Protein AF-A0A1G2T1M1-F1 (afdb_monomer)

Structure (mmCIF, N/CA/C/O backbone):
data_AF-A0A1G2T1M1-F1
#
_entry.id   AF-A0A1G2T1M1-F1
#
loop_
_atom_site.group_PDB
_atom_site.id
_atom_site.type_symbol
_atom_site.label_atom_id
_atom_site.label_alt_id
_atom_site.label_comp_id
_atom_site.label_asym_id
_atom_site.label_entity_id
_atom_site.label_seq_id
_atom_site.pdbx_PDB_ins_code
_atom_site.Cartn_x
_atom_site.Cartn_y
_atom_site.Cartn_z
_atom_site.occupancy
_atom_site.B_iso_or_equiv
_atom_site.auth_seq_id
_atom_site.auth_comp_id
_atom_site.auth_asym_id
_atom_site.auth_atom_id
_atom_site.pdbx_PDB_model_num
ATOM 1 N N . MET A 1 1 ? -45.601 -21.287 35.099 1.00 39.69 1 MET A N 1
ATOM 2 C CA . MET A 1 1 ? -45.020 -21.738 33.816 1.00 39.69 1 MET A CA 1
ATOM 3 C C . MET A 1 1 ? -44.845 -20.478 32.980 1.00 39.69 1 MET A C 1
ATOM 5 O O . MET A 1 1 ? 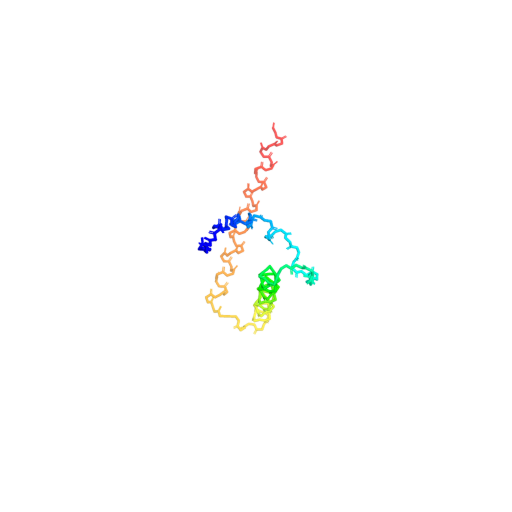-45.852 -19.902 32.617 1.00 39.69 1 MET A O 1
ATOM 9 N N . GLY A 1 2 ? -43.684 -19.852 32.818 1.00 39.94 2 GLY A N 1
ATOM 10 C CA . GLY A 1 2 ? -42.320 -20.365 32.754 1.00 39.94 2 GLY A CA 1
ATOM 11 C C . GLY A 1 2 ? -41.827 -20.149 31.324 1.00 39.94 2 GLY A C 1
ATOM 12 O O . GLY A 1 2 ? -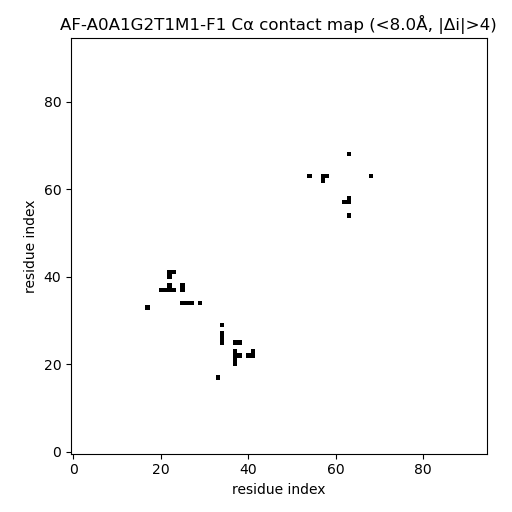42.177 -20.969 30.493 1.00 39.94 2 GLY A O 1
ATOM 13 N N . GLU A 1 3 ? -41.067 -19.060 31.109 1.00 39.56 3 GLU A N 1
ATOM 14 C CA . GLU A 1 3 ? -40.040 -18.884 30.055 1.00 39.56 3 GLU A CA 1
ATOM 15 C C . GLU A 1 3 ? -40.496 -18.983 28.571 1.00 39.56 3 GLU A C 1
ATOM 17 O O . GLU A 1 3 ? -41.446 -19.655 28.221 1.00 39.56 3 GLU A O 1
ATOM 22 N N . MET A 1 4 ? -39.913 -18.322 27.571 1.00 43.25 4 MET A N 1
ATOM 23 C CA . MET A 1 4 ? -38.674 -17.565 27.470 1.00 43.25 4 MET A CA 1
ATOM 24 C C . MET A 1 4 ? -38.668 -16.794 26.142 1.00 43.25 4 MET A C 1
ATOM 26 O O . MET A 1 4 ? -39.163 -17.276 25.126 1.00 43.25 4 MET A O 1
ATOM 30 N N . GLY A 1 5 ? -37.949 -15.672 26.136 1.00 38.28 5 GLY A N 1
ATOM 31 C CA . GLY A 1 5 ? -37.000 -15.408 25.057 1.00 38.28 5 GLY A CA 1
ATOM 32 C C . GLY A 1 5 ? -37.529 -14.616 23.870 1.00 38.28 5 GLY A C 1
ATOM 33 O O . GLY A 1 5 ? -37.676 -15.145 22.769 1.00 38.28 5 GLY A O 1
ATOM 34 N N . GLY A 1 6 ? -37.679 -13.303 24.070 1.00 38.22 6 GLY A N 1
ATOM 35 C CA . GLY A 1 6 ? -37.595 -12.339 22.980 1.00 38.22 6 GLY A CA 1
ATOM 36 C C . GLY A 1 6 ? -36.351 -12.621 22.138 1.00 38.22 6 GLY A C 1
ATOM 37 O O . GLY A 1 6 ? -35.221 -12.497 22.609 1.00 38.22 6 GLY A O 1
ATOM 38 N N . ARG A 1 7 ? -36.566 -13.032 20.885 1.00 41.09 7 ARG A N 1
ATOM 39 C CA . ARG A 1 7 ? -35.513 -13.105 19.874 1.00 41.09 7 ARG A CA 1
ATOM 40 C C . ARG A 1 7 ? -34.972 -11.696 19.684 1.00 41.09 7 ARG A C 1
ATOM 42 O O . ARG A 1 7 ? -35.599 -10.867 19.030 1.00 41.09 7 ARG A O 1
ATOM 49 N N . GLY A 1 8 ? -33.819 -11.444 20.297 1.00 37.28 8 GLY A N 1
ATOM 50 C CA . GLY A 1 8 ? -33.023 -10.249 20.089 1.00 37.28 8 GLY A CA 1
ATOM 51 C C . GLY A 1 8 ? -32.737 -10.095 18.603 1.00 37.28 8 GLY A C 1
ATOM 52 O O . GLY A 1 8 ? -31.871 -10.769 18.049 1.00 37.28 8 GLY A O 1
ATOM 53 N N . GLY A 1 9 ? -33.488 -9.201 17.963 1.00 36.31 9 GLY A N 1
ATOM 54 C CA . GLY A 1 9 ? -33.163 -8.637 16.666 1.00 36.31 9 GLY A CA 1
ATOM 55 C C . GLY A 1 9 ? -31.928 -7.764 16.823 1.00 36.31 9 GLY A C 1
ATOM 56 O O . GLY A 1 9 ? -32.024 -6.541 16.880 1.00 36.31 9 GLY A O 1
ATOM 57 N N . GLY A 1 10 ? -30.764 -8.401 16.945 1.00 39.19 10 GLY A N 1
ATOM 58 C CA . GLY A 1 10 ? -29.487 -7.730 16.809 1.00 39.19 10 GLY A CA 1
ATOM 59 C C . GLY A 1 10 ? -29.409 -7.192 15.390 1.00 39.19 10 GLY A C 1
ATOM 60 O O . GLY A 1 10 ? -29.105 -7.936 14.458 1.00 39.19 10 GLY A O 1
ATOM 61 N N . LYS A 1 11 ? -29.735 -5.906 15.219 1.00 47.41 11 LYS A N 1
ATOM 62 C CA . LYS A 1 11 ? -29.397 -5.153 14.014 1.00 47.41 11 LYS A CA 1
ATOM 63 C C . LYS A 1 11 ? -27.918 -5.423 13.748 1.00 47.41 11 LYS A C 1
ATOM 65 O O . LYS A 1 11 ? -27.079 -5.060 14.570 1.00 47.41 11 LYS A O 1
ATOM 70 N N . ARG A 1 12 ? -27.603 -6.102 12.638 1.00 49.06 12 ARG A N 1
ATOM 71 C CA . ARG A 1 12 ? -26.247 -6.134 12.084 1.00 49.06 12 ARG A CA 1
ATOM 72 C C . ARG A 1 12 ? -25.863 -4.672 11.891 1.00 49.06 12 ARG A C 1
ATOM 74 O O . ARG A 1 12 ? -26.360 -4.045 10.962 1.00 49.06 12 ARG A O 1
ATOM 81 N N . GLY A 1 13 ? -25.095 -4.126 12.834 1.00 48.34 13 GLY A N 1
ATOM 82 C CA . GLY A 1 13 ? -24.585 -2.767 12.748 1.00 48.34 13 GLY A CA 1
ATOM 83 C C . GLY A 1 13 ? -23.925 -2.612 11.390 1.00 48.34 13 GLY A C 1
ATOM 84 O O . GLY A 1 13 ? -23.161 -3.486 10.976 1.00 48.34 13 GLY A O 1
ATOM 85 N N . GLU A 1 14 ? -24.316 -1.572 10.667 1.00 53.41 14 GLU A N 1
ATOM 86 C CA . GLU A 1 14 ? -23.797 -1.257 9.347 1.00 53.41 14 GLU A CA 1
ATOM 87 C C . GLU A 1 14 ? -22.265 -1.320 9.380 1.00 53.41 14 GLU A C 1
ATOM 89 O O . GLU A 1 14 ? -21.595 -0.526 10.034 1.00 53.41 14 GLU A O 1
ATOM 94 N N . ILE A 1 15 ? -21.695 -2.291 8.664 1.00 55.75 15 ILE A N 1
ATOM 95 C CA . ILE A 1 15 ? -20.242 -2.518 8.539 1.00 55.75 15 ILE A CA 1
ATOM 96 C C . ILE A 1 15 ? -19.574 -1.373 7.733 1.00 55.75 15 ILE A C 1
ATOM 98 O O . ILE A 1 15 ? -18.368 -1.371 7.500 1.00 55.75 15 ILE A O 1
ATOM 102 N N . GLY A 1 16 ? -20.347 -0.364 7.320 1.00 56.81 16 GLY A N 1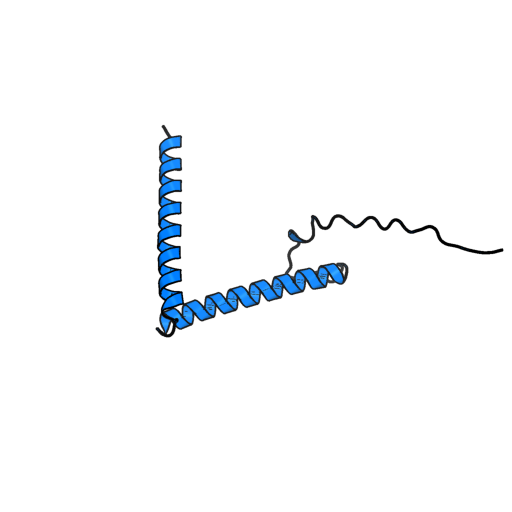
ATOM 103 C CA . GLY A 1 16 ? -19.968 0.660 6.350 1.00 56.81 16 GLY A CA 1
ATOM 104 C C . GLY A 1 16 ? -18.942 1.693 6.818 1.00 56.81 16 GLY A C 1
ATOM 105 O O . GLY A 1 16 ? -18.398 2.392 5.966 1.00 56.81 16 GLY A O 1
ATOM 106 N N .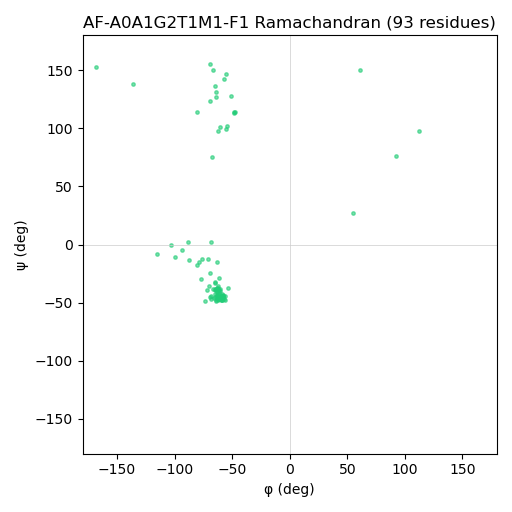 ASP A 1 17 ? -18.634 1.788 8.116 1.00 69.19 17 ASP A N 1
ATOM 107 C CA . ASP A 1 17 ? -17.742 2.849 8.621 1.00 69.19 17 ASP A CA 1
ATOM 108 C C . ASP A 1 17 ? -16.411 2.357 9.206 1.00 69.19 17 ASP A C 1
ATOM 110 O O . ASP A 1 17 ? -15.494 3.146 9.419 1.00 69.19 17 ASP A O 1
ATOM 114 N N . ILE A 1 18 ? -16.238 1.040 9.372 1.00 75.94 18 ILE A N 1
ATOM 115 C CA . ILE A 1 18 ? -14.984 0.458 9.887 1.00 75.94 18 ILE A CA 1
ATOM 116 C C . ILE A 1 18 ? -13.825 0.708 8.916 1.00 75.94 18 ILE A C 1
ATOM 118 O O . ILE A 1 18 ? -12.674 0.870 9.324 1.00 75.94 18 ILE A O 1
ATOM 122 N N . GLU A 1 19 ? -14.111 0.757 7.613 1.00 78.50 19 GLU A N 1
ATOM 123 C CA . GLU A 1 19 ? -13.068 0.924 6.609 1.00 78.50 19 GLU A CA 1
ATOM 124 C C . GLU A 1 19 ? -12.427 2.323 6.626 1.00 78.50 19 GLU A C 1
ATOM 126 O O . GLU A 1 19 ? -11.256 2.448 6.268 1.00 78.50 19 GLU A O 1
ATOM 131 N N . LYS A 1 20 ? -13.142 3.340 7.123 1.00 84.44 20 LYS A N 1
ATOM 132 C CA . LYS A 1 20 ? -12.650 4.723 7.240 1.00 84.44 20 LYS A CA 1
ATOM 133 C C . LYS A 1 20 ? -11.911 4.999 8.549 1.00 84.44 20 LYS A C 1
ATOM 135 O O . LYS A 1 20 ? -11.260 6.036 8.674 1.00 84.44 20 LYS A O 1
ATOM 140 N N . LEU A 1 21 ? -12.014 4.097 9.526 1.00 84.62 21 LEU A N 1
ATOM 141 C CA . LEU A 1 21 ? -11.313 4.242 10.794 1.00 84.62 21 LEU A CA 1
ATOM 142 C C . LEU A 1 21 ? -9.801 4.169 10.574 1.00 84.62 21 LEU A C 1
ATOM 144 O O . LEU A 1 21 ? -9.289 3.304 9.855 1.00 84.62 21 LEU A O 1
ATOM 148 N N . LYS A 1 22 ? -9.080 5.070 11.244 1.00 84.56 22 LYS A N 1
ATOM 149 C CA . LYS A 1 22 ? -7.622 5.004 11.324 1.00 84.56 22 LYS A CA 1
ATOM 150 C C . LYS A 1 22 ? -7.249 3.730 12.075 1.00 84.56 22 LYS A C 1
ATOM 152 O O . LYS A 1 22 ? -7.734 3.498 13.177 1.00 84.56 22 LYS A O 1
ATOM 157 N N . PHE A 1 23 ? -6.394 2.907 11.477 1.00 87.38 23 PHE A N 1
ATOM 158 C CA . PHE A 1 23 ? -5.910 1.690 12.131 1.00 87.38 23 PHE A CA 1
ATOM 159 C C . PHE A 1 23 ? -4.767 1.965 13.120 1.00 87.38 23 PHE A C 1
ATOM 161 O O . PHE A 1 23 ? -4.512 1.126 13.976 1.00 87.38 23 PHE A O 1
ATOM 168 N N . TYR A 1 24 ? -4.107 3.129 13.024 1.00 84.94 24 TYR A N 1
ATOM 169 C CA . TYR A 1 24 ? -3.035 3.539 13.930 1.00 84.94 24 TYR A CA 1
ATOM 170 C C . TYR A 1 24 ? -3.177 5.010 14.375 1.00 84.94 24 TYR A C 1
ATOM 172 O O . TYR A 1 24 ? -3.449 5.872 13.528 1.00 84.94 24 TYR A O 1
ATOM 180 N N . PRO A 1 25 ? -2.942 5.324 15.666 1.00 88.00 25 PRO A N 1
ATOM 181 C CA . PRO A 1 25 ? -2.775 4.380 16.779 1.00 88.00 25 PRO A CA 1
ATOM 182 C C . PRO A 1 25 ? -4.079 3.618 17.075 1.00 88.00 25 PRO A C 1
ATOM 184 O O . PRO A 1 25 ? -5.168 4.134 16.834 1.00 88.00 25 PRO A O 1
ATOM 187 N N . LEU A 1 26 ? -3.969 2.381 17.572 1.00 88.44 26 LEU A N 1
ATOM 188 C CA . LEU A 1 26 ? -5.134 1.540 17.856 1.00 88.44 26 LEU A CA 1
ATOM 189 C C . LEU A 1 26 ? -5.937 2.090 19.042 1.00 88.44 26 LEU A C 1
ATOM 191 O O . LEU A 1 26 ? -5.417 2.203 20.151 1.00 88.44 26 LEU A O 1
ATOM 195 N N . ASP A 1 27 ? -7.222 2.350 18.820 1.00 89.38 27 ASP A N 1
ATOM 196 C CA . ASP A 1 27 ? -8.155 2.738 19.876 1.00 89.38 27 ASP A CA 1
ATOM 197 C C . ASP A 1 27 ? -8.643 1.502 20.656 1.00 89.38 27 ASP A C 1
ATOM 199 O O . ASP A 1 27 ? -9.327 0.622 20.122 1.00 89.38 27 ASP A O 1
ATOM 203 N N . THR A 1 28 ? -8.273 1.432 21.937 1.00 90.25 28 THR A N 1
ATOM 204 C CA . THR A 1 28 ? -8.604 0.322 22.845 1.00 90.25 28 THR A CA 1
ATOM 205 C C . THR A 1 28 ? -10.046 0.353 23.344 1.00 90.25 28 THR A C 1
ATOM 207 O O . THR A 1 28 ? -10.511 -0.649 23.888 1.00 90.25 28 THR A O 1
ATOM 210 N N . SER A 1 29 ? -10.765 1.462 23.143 1.00 92.62 29 SER A N 1
ATOM 211 C CA . SER A 1 29 ? -12.181 1.591 23.499 1.00 92.62 29 SER A CA 1
ATOM 212 C C . SER A 1 29 ? -13.118 0.930 22.480 1.00 92.62 29 SER A C 1
ATOM 214 O O . SER A 1 29 ? -14.283 0.667 22.783 1.00 92.62 29 SER A O 1
ATOM 216 N N . LEU A 1 30 ? -12.614 0.613 21.280 1.00 88.94 30 LEU A N 1
ATOM 217 C CA . LEU A 1 30 ? -13.390 -0.027 20.220 1.00 88.94 30 LEU A CA 1
ATOM 218 C C . LEU A 1 30 ? -13.754 -1.483 20.564 1.00 88.94 30 LEU A C 1
ATOM 220 O O . LEU A 1 30 ? -13.022 -2.154 21.291 1.00 88.94 30 LEU A O 1
ATOM 224 N N . PRO A 1 31 ? -14.829 -2.047 19.987 1.00 92.88 31 PRO A N 1
ATOM 225 C CA . PRO A 1 31 ? -15.130 -3.470 20.126 1.00 92.88 31 PRO A CA 1
ATOM 226 C C . PRO A 1 31 ? -13.972 -4.361 19.649 1.00 92.88 31 PRO A C 1
ATOM 228 O O . PRO A 1 31 ? -13.358 -4.084 18.618 1.00 92.88 31 PRO A O 1
ATOM 231 N N . GLN A 1 32 ? -13.717 -5.482 20.333 1.00 92.00 32 GLN A N 1
ATOM 232 C CA . GLN A 1 32 ? -12.586 -6.382 20.030 1.00 92.00 32 GLN A CA 1
ATOM 233 C C . GLN A 1 32 ? -12.535 -6.840 18.561 1.00 92.00 32 GLN A C 1
ATOM 235 O O . GLN A 1 32 ? -11.460 -6.925 17.973 1.00 92.00 32 GLN A O 1
ATOM 240 N N . VAL A 1 33 ? -13.693 -7.085 17.939 1.00 91.38 33 VAL A N 1
ATOM 241 C CA . VAL A 1 33 ? -13.784 -7.470 16.518 1.00 91.38 33 VAL A CA 1
ATOM 242 C C . VAL A 1 33 ? -13.294 -6.346 15.596 1.00 91.38 33 VAL A C 1
ATOM 244 O O . VAL A 1 33 ? -12.594 -6.604 14.618 1.00 91.38 33 VAL A O 1
ATOM 247 N N . VAL A 1 34 ? -13.615 -5.092 15.924 1.00 90.19 34 VAL A N 1
ATOM 248 C CA . VAL A 1 34 ? -13.142 -3.913 15.182 1.00 90.19 34 VAL A CA 1
ATOM 249 C C . VAL A 1 34 ? -11.640 -3.743 15.387 1.00 90.19 34 VAL A C 1
ATOM 251 O O . VAL A 1 34 ? -10.911 -3.562 14.414 1.00 90.19 34 VAL A O 1
ATOM 254 N N . GLN A 1 35 ? -11.154 -3.894 16.623 1.00 91.31 35 GLN A N 1
ATOM 255 C CA . GLN A 1 35 ? -9.720 -3.839 16.915 1.00 91.31 35 GLN A CA 1
ATOM 256 C C . GLN A 1 35 ? -8.931 -4.886 16.117 1.00 91.31 35 GLN A C 1
ATOM 258 O O . GLN A 1 35 ? -7.890 -4.565 15.549 1.00 91.31 35 GLN A O 1
ATOM 263 N N . LEU A 1 36 ? -9.437 -6.121 16.019 1.00 92.62 36 LEU A N 1
ATOM 264 C CA . LEU A 1 36 ? -8.810 -7.184 15.230 1.00 92.62 36 LEU A CA 1
ATOM 265 C C . LEU A 1 36 ? -8.700 -6.799 13.750 1.00 92.62 36 LEU A C 1
ATOM 267 O O . LEU A 1 36 ? -7.642 -6.965 13.144 1.00 92.62 36 LEU A O 1
ATOM 271 N N . LYS A 1 37 ? -9.772 -6.245 13.172 1.00 92.75 37 LYS A N 1
ATOM 272 C CA . LYS A 1 37 ? -9.780 -5.780 11.780 1.00 92.75 37 LYS A CA 1
ATOM 273 C C . LYS A 1 37 ? -8.779 -4.644 11.555 1.00 92.75 37 LYS A C 1
ATOM 275 O O . LYS A 1 37 ? -8.064 -4.671 10.555 1.00 92.75 37 LYS A O 1
ATOM 280 N N . LEU A 1 38 ? -8.700 -3.673 12.466 1.00 92.94 38 LEU A N 1
ATOM 281 C CA . LEU A 1 38 ? -7.733 -2.573 12.377 1.00 92.94 38 LEU A CA 1
ATOM 282 C C . LEU A 1 38 ? -6.288 -3.075 12.504 1.00 92.94 38 LEU A C 1
ATOM 284 O O . LEU A 1 38 ? -5.450 -2.707 11.686 1.00 92.94 38 LEU A O 1
ATOM 288 N N . ARG A 1 39 ? -6.007 -4.003 13.425 1.00 92.50 39 ARG A N 1
ATOM 289 C CA . ARG A 1 39 ? -4.687 -4.652 13.518 1.00 92.50 39 ARG A CA 1
ATOM 290 C C . ARG A 1 39 ? -4.318 -5.413 12.247 1.00 92.50 39 ARG A C 1
ATOM 292 O O . ARG A 1 39 ? -3.183 -5.340 11.796 1.00 92.50 39 ARG A O 1
ATOM 299 N N . ALA A 1 40 ? -5.269 -6.114 11.630 1.00 93.94 40 ALA A N 1
ATOM 300 C CA . ALA A 1 40 ? -5.021 -6.787 10.357 1.00 93.94 40 ALA A CA 1
ATOM 301 C C . ALA A 1 40 ? -4.667 -5.790 9.237 1.00 93.94 40 ALA A C 1
ATOM 303 O O . ALA A 1 40 ? -3.784 -6.068 8.429 1.00 93.94 40 ALA A O 1
ATOM 304 N N . LYS A 1 41 ? -5.302 -4.608 9.207 1.00 93.69 41 LYS A N 1
ATOM 305 C CA . LYS A 1 41 ? -4.931 -3.533 8.269 1.00 93.69 41 LYS A CA 1
ATOM 306 C C . LYS A 1 41 ? -3.514 -3.022 8.501 1.00 93.69 41 LYS A C 1
ATOM 308 O O . LYS A 1 41 ? -2.780 -2.837 7.537 1.00 93.69 41 LYS A O 1
ATOM 313 N N . GLU A 1 42 ? -3.140 -2.811 9.759 1.00 93.12 42 GLU A N 1
ATOM 314 C CA . GLU A 1 42 ? -1.783 -2.402 10.125 1.00 93.12 42 GLU A CA 1
ATOM 315 C C . GLU A 1 42 ? -0.750 -3.426 9.641 1.00 93.12 42 GLU A C 1
ATOM 317 O O . GLU A 1 42 ? 0.217 -3.065 8.973 1.00 93.12 42 GLU A O 1
ATOM 322 N N . ILE A 1 43 ? -0.994 -4.714 9.897 1.00 94.94 43 ILE A N 1
ATOM 323 C CA . ILE A 1 43 ? -0.129 -5.808 9.439 1.00 94.94 43 ILE A CA 1
ATOM 324 C C . ILE A 1 43 ? -0.002 -5.806 7.913 1.00 94.94 43 ILE A C 1
ATOM 326 O O . ILE A 1 43 ? 1.111 -5.906 7.400 1.00 94.94 43 ILE A O 1
ATOM 330 N N . ASN A 1 44 ? -1.109 -5.654 7.182 1.00 94.69 44 ASN A N 1
ATOM 331 C CA . ASN A 1 44 ? -1.073 -5.597 5.720 1.00 94.69 44 ASN A CA 1
ATOM 332 C C . ASN A 1 44 ? -0.221 -4.427 5.218 1.00 94.69 44 ASN A C 1
ATOM 334 O O . ASN A 1 44 ? 0.632 -4.634 4.360 1.00 94.69 44 ASN A O 1
ATOM 338 N N . LEU A 1 45 ? -0.373 -3.232 5.800 1.00 94.12 45 LEU A N 1
ATOM 339 C CA . LEU A 1 45 ? 0.466 -2.085 5.449 1.00 94.12 45 LEU A CA 1
ATOM 340 C C . LEU A 1 45 ? 1.956 -2.375 5.694 1.00 94.12 45 LEU A C 1
ATOM 342 O O . LEU A 1 45 ? 2.803 -2.040 4.866 1.00 94.12 45 LEU A O 1
ATOM 346 N N . LEU A 1 46 ? 2.292 -2.987 6.832 1.00 95.44 46 LEU A N 1
ATOM 347 C CA . LEU A 1 46 ? 3.677 -3.335 7.155 1.00 95.44 46 LEU A CA 1
ATOM 348 C C . LEU A 1 46 ? 4.252 -4.351 6.161 1.00 95.44 46 LEU A C 1
ATOM 350 O O . LEU A 1 46 ? 5.389 -4.188 5.716 1.00 95.44 46 LEU A O 1
ATOM 354 N N . ILE A 1 47 ? 3.468 -5.360 5.774 1.00 97.25 47 ILE A N 1
ATOM 355 C CA . ILE A 1 47 ? 3.861 -6.349 4.764 1.00 97.25 47 ILE A CA 1
ATOM 356 C C . ILE A 1 47 ? 4.069 -5.676 3.405 1.00 97.25 47 ILE A C 1
ATOM 358 O O . ILE A 1 47 ? 5.093 -5.913 2.769 1.00 97.25 47 ILE A O 1
ATOM 362 N N . GLU A 1 48 ? 3.158 -4.802 2.977 1.00 96.31 48 GLU A N 1
ATOM 363 C CA . GLU A 1 48 ? 3.289 -4.058 1.718 1.00 96.31 48 GLU A CA 1
ATOM 364 C C . GLU A 1 48 ? 4.557 -3.196 1.697 1.00 96.31 48 GLU A C 1
ATOM 366 O O . GLU A 1 48 ? 5.302 -3.186 0.715 1.00 96.31 48 GLU A O 1
ATOM 371 N N . ASN A 1 49 ? 4.841 -2.490 2.793 1.00 96.31 49 ASN A N 1
ATOM 372 C CA . ASN A 1 49 ? 6.052 -1.682 2.921 1.00 96.31 49 ASN A CA 1
ATOM 373 C C . ASN A 1 49 ? 7.317 -2.547 2.891 1.00 96.31 49 ASN A C 1
ATOM 375 O O . ASN A 1 49 ? 8.313 -2.167 2.266 1.00 96.31 49 ASN A O 1
ATOM 379 N N . LEU A 1 50 ? 7.281 -3.720 3.526 1.00 97.56 50 LEU A N 1
ATOM 380 C CA . LEU A 1 50 ? 8.385 -4.673 3.506 1.00 97.56 50 LEU A CA 1
ATOM 381 C C . LEU A 1 50 ? 8.622 -5.219 2.094 1.00 97.56 50 LEU A C 1
ATOM 383 O O . LEU A 1 50 ? 9.763 -5.250 1.640 1.00 97.56 50 LEU A O 1
ATOM 387 N N . GLN A 1 51 ? 7.558 -5.595 1.384 1.00 95.25 51 GLN A N 1
ATOM 388 C CA . GLN A 1 51 ? 7.631 -6.065 0.001 1.00 95.25 51 GLN A CA 1
ATOM 389 C C . GLN A 1 51 ? 8.222 -4.992 -0.918 1.00 95.25 51 GLN A C 1
ATOM 391 O O . GLN A 1 51 ? 9.172 -5.273 -1.647 1.00 95.25 51 GLN A O 1
ATOM 396 N N . LYS A 1 52 ? 7.742 -3.745 -0.830 1.00 94.38 52 LYS A N 1
ATOM 397 C CA . LYS A 1 52 ? 8.307 -2.606 -1.578 1.00 94.38 52 LYS A CA 1
ATOM 398 C C . LYS A 1 52 ? 9.792 -2.412 -1.279 1.00 94.38 52 LYS A C 1
ATOM 400 O O . LYS A 1 52 ? 10.600 -2.289 -2.197 1.00 94.38 52 LYS A O 1
ATOM 405 N N . SER A 1 53 ? 10.164 -2.436 -0.001 1.00 96.00 53 SER A N 1
ATOM 406 C CA . SER A 1 53 ? 11.559 -2.282 0.427 1.00 96.00 53 SER A CA 1
ATOM 407 C C . SER A 1 53 ? 12.448 -3.410 -0.100 1.00 96.00 53 SER A C 1
ATOM 409 O O . SER A 1 53 ? 13.576 -3.167 -0.533 1.00 96.00 53 SER A O 1
ATOM 411 N N . LEU A 1 54 ? 11.933 -4.642 -0.107 1.00 95.50 54 LEU A N 1
ATOM 412 C CA . LEU A 1 54 ? 12.624 -5.801 -0.658 1.00 95.50 54 LEU A CA 1
ATOM 413 C C . LEU A 1 54 ? 12.849 -5.647 -2.164 1.00 95.50 54 LEU A C 1
ATOM 415 O O . LEU A 1 54 ? 13.977 -5.823 -2.615 1.00 95.50 54 LEU A O 1
ATOM 419 N N . VAL A 1 55 ? 11.819 -5.263 -2.922 1.00 93.12 55 VAL A N 1
ATOM 420 C CA . VAL A 1 55 ? 11.931 -5.029 -4.370 1.00 93.12 55 VAL A CA 1
ATOM 421 C C . VAL A 1 55 ? 12.971 -3.950 -4.665 1.00 93.12 55 VAL A C 1
ATOM 423 O O . VAL A 1 55 ? 13.867 -4.190 -5.468 1.00 93.12 55 VAL A O 1
ATOM 426 N N . ILE A 1 56 ? 12.933 -2.807 -3.971 1.00 92.44 56 ILE A N 1
ATOM 427 C CA . ILE A 1 56 ? 13.928 -1.729 -4.132 1.00 92.44 56 ILE A CA 1
ATOM 428 C C . ILE A 1 56 ? 15.345 -2.264 -3.897 1.00 92.44 56 ILE A C 1
ATOM 430 O O . ILE A 1 56 ? 16.247 -2.050 -4.713 1.00 92.44 56 ILE A O 1
ATOM 434 N N . LYS A 1 57 ? 15.543 -3.008 -2.803 1.00 96.06 57 LYS A N 1
ATOM 435 C CA . LYS A 1 57 ? 16.846 -3.585 -2.471 1.00 96.06 57 LYS A CA 1
ATOM 436 C C . LYS A 1 57 ? 17.313 -4.579 -3.535 1.00 96.06 57 LYS A C 1
ATOM 438 O O . LYS A 1 57 ? 18.456 -4.489 -3.980 1.00 96.06 57 LYS A O 1
ATOM 443 N N . MET A 1 58 ? 16.449 -5.488 -3.977 1.00 95.00 58 MET A N 1
ATOM 444 C CA . MET A 1 58 ? 16.773 -6.483 -5.004 1.00 95.00 58 MET A CA 1
ATOM 445 C C . MET A 1 58 ? 17.068 -5.847 -6.363 1.00 95.00 58 MET A C 1
ATOM 447 O O . MET A 1 58 ? 18.004 -6.273 -7.037 1.00 95.00 58 MET A O 1
ATOM 451 N N . SER A 1 59 ? 16.333 -4.800 -6.740 1.00 90.62 59 SER A N 1
ATOM 452 C CA . SER A 1 59 ? 16.611 -4.012 -7.943 1.00 90.62 59 SER A CA 1
ATOM 453 C C . SER A 1 59 ? 17.988 -3.356 -7.869 1.00 90.62 59 SER A C 1
ATOM 455 O O . SER A 1 59 ? 18.777 -3.491 -8.800 1.00 90.62 59 SER A O 1
ATOM 457 N N . SER A 1 60 ? 18.328 -2.723 -6.739 1.00 91.94 60 SER A N 1
ATOM 458 C CA . SER A 1 60 ? 19.654 -2.112 -6.547 1.00 91.94 60 SER A CA 1
ATOM 459 C C . SER A 1 60 ? 20.797 -3.135 -6.525 1.00 91.94 60 SER A C 1
ATOM 461 O O . SER A 1 60 ? 21.891 -2.853 -7.000 1.00 91.94 60 SER A O 1
ATOM 463 N N . SER A 1 61 ? 20.535 -4.342 -6.014 1.00 94.56 61 SER A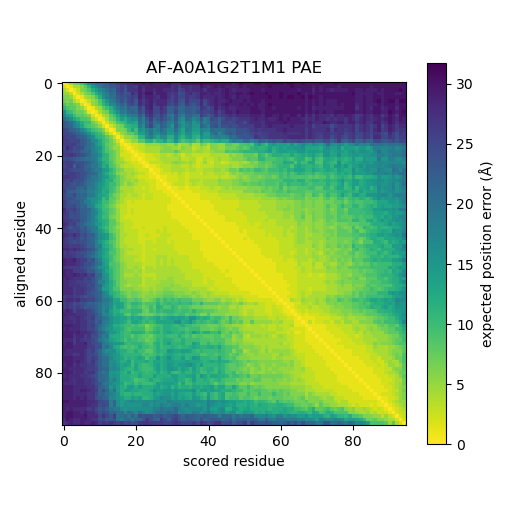 N 1
ATOM 464 C CA . SER A 1 61 ? 21.522 -5.425 -5.917 1.00 94.56 61 SER A CA 1
ATOM 465 C C . SER A 1 61 ? 21.574 -6.304 -7.172 1.00 94.56 61 SER A C 1
ATOM 467 O O . SER A 1 61 ? 22.300 -7.293 -7.180 1.00 94.56 61 SER A O 1
ATOM 469 N N . MET A 1 62 ? 20.791 -5.990 -8.214 1.00 88.88 62 MET A N 1
ATOM 470 C CA . MET A 1 62 ? 20.652 -6.794 -9.438 1.00 88.88 62 MET A CA 1
ATOM 471 C C . MET A 1 62 ? 20.240 -8.258 -9.193 1.00 88.88 62 MET A C 1
ATOM 473 O O . MET A 1 62 ? 20.518 -9.140 -10.002 1.00 88.88 62 MET A O 1
ATOM 477 N N . THR A 1 63 ? 19.537 -8.525 -8.092 1.00 93.19 63 THR A N 1
ATOM 478 C CA . THR A 1 63 ? 19.041 -9.863 -7.728 1.00 93.19 63 THR A CA 1
ATOM 479 C C . THR A 1 63 ? 17.551 -10.041 -7.998 1.00 93.19 63 THR A C 1
ATOM 481 O O . THR A 1 63 ? 17.008 -11.118 -7.748 1.00 93.19 63 THR A O 1
ATOM 484 N N . LEU A 1 64 ? 16.871 -9.011 -8.515 1.00 91.44 64 LEU A N 1
ATOM 485 C CA . LEU A 1 64 ? 15.456 -9.112 -8.855 1.00 91.44 64 LEU A CA 1
ATOM 486 C C . LEU A 1 64 ? 15.241 -10.144 -9.982 1.00 91.44 64 LEU A C 1
ATOM 488 O O . LEU A 1 64 ? 15.934 -10.060 -11.004 1.00 91.44 64 LEU A O 1
ATOM 492 N N . PRO A 1 65 ? 14.293 -11.094 -9.842 1.00 91.94 65 PRO A N 1
ATOM 493 C CA . PRO A 1 65 ? 14.009 -12.092 -10.869 1.00 91.94 65 PRO A CA 1
ATOM 494 C C . PRO A 1 65 ? 13.679 -11.468 -12.229 1.00 91.94 65 PRO A C 1
ATOM 496 O O . PRO A 1 65 ? 13.063 -10.407 -12.306 1.00 91.94 65 PRO A O 1
ATOM 499 N N . ALA A 1 66 ? 14.053 -12.147 -13.317 1.00 86.81 66 ALA A N 1
ATOM 500 C CA . ALA A 1 66 ? 13.869 -11.624 -14.673 1.00 86.81 66 ALA A CA 1
ATOM 501 C C . ALA A 1 66 ? 12.403 -11.315 -15.014 1.00 86.81 66 ALA A C 1
ATOM 503 O O . ALA A 1 66 ? 12.132 -10.253 -15.567 1.00 86.81 66 ALA A O 1
ATOM 504 N N . GLY A 1 67 ? 11.471 -12.198 -14.636 1.00 89.75 67 GLY A N 1
ATOM 505 C CA . GLY A 1 67 ? 10.037 -11.971 -14.851 1.00 89.75 67 GLY A CA 1
ATOM 506 C C . GLY A 1 67 ? 9.517 -10.736 -14.114 1.00 89.75 67 GLY A C 1
ATOM 507 O O . GLY A 1 67 ? 8.763 -9.954 -14.682 1.00 89.75 67 GLY A O 1
ATOM 508 N N . GLU A 1 68 ? 9.996 -10.501 -12.892 1.00 85.75 68 GLU A N 1
ATOM 509 C CA . GLU A 1 68 ? 9.583 -9.339 -12.100 1.00 85.75 68 GLU A CA 1
ATOM 510 C C . GLU A 1 68 ? 10.138 -8.030 -12.681 1.00 85.75 68 GLU A C 1
ATOM 512 O O . GLU A 1 68 ? 9.443 -7.020 -12.709 1.00 85.75 68 GLU A O 1
ATOM 517 N N . ARG A 1 69 ? 11.362 -8.046 -13.229 1.00 84.88 69 ARG A N 1
ATOM 518 C CA . ARG A 1 69 ? 11.923 -6.885 -13.943 1.00 84.88 69 ARG A CA 1
ATOM 519 C C . ARG A 1 69 ? 11.108 -6.510 -15.180 1.00 84.88 69 ARG A C 1
ATOM 521 O O . ARG A 1 69 ? 10.911 -5.325 -15.426 1.00 84.88 69 ARG A O 1
ATOM 528 N N . ILE A 1 70 ? 10.679 -7.503 -15.962 1.00 89.25 70 ILE A N 1
ATOM 529 C CA . ILE A 1 70 ? 9.867 -7.280 -17.168 1.00 89.25 70 ILE A CA 1
ATOM 530 C C . ILE A 1 70 ? 8.519 -6.680 -16.771 1.00 89.25 70 ILE A C 1
ATOM 532 O O . ILE A 1 70 ? 8.159 -5.623 -17.276 1.00 89.25 70 ILE A O 1
ATOM 536 N N . ARG A 1 71 ? 7.846 -7.279 -15.784 1.00 89.75 71 ARG A N 1
ATOM 537 C CA . ARG A 1 71 ? 6.567 -6.784 -15.269 1.00 89.75 71 ARG A CA 1
ATOM 538 C C . ARG A 1 71 ? 6.650 -5.345 -14.753 1.00 89.75 71 ARG A C 1
ATOM 540 O O . ARG A 1 71 ? 5.772 -4.540 -15.038 1.00 89.75 71 ARG A O 1
ATOM 547 N N . LEU A 1 72 ? 7.700 -5.005 -14.000 1.00 87.69 72 LEU A N 1
ATOM 548 C CA . LEU A 1 72 ? 7.901 -3.633 -13.519 1.00 87.69 72 LEU A CA 1
ATOM 549 C C . LEU A 1 72 ? 8.075 -2.640 -14.669 1.00 87.69 72 LEU A C 1
ATOM 551 O O . LEU A 1 72 ? 7.621 -1.506 -14.566 1.00 87.69 72 LEU A O 1
ATOM 555 N N . ARG A 1 73 ? 8.731 -3.053 -15.755 1.00 86.94 73 ARG A N 1
ATOM 556 C CA . ARG A 1 73 ? 8.898 -2.206 -16.934 1.00 86.94 73 ARG A CA 1
ATOM 557 C C . ARG A 1 73 ? 7.570 -1.970 -17.651 1.00 86.94 73 ARG A C 1
ATOM 559 O O . ARG A 1 73 ? 7.270 -0.822 -17.949 1.00 86.94 73 ARG A O 1
ATOM 566 N N . GLU A 1 74 ? 6.791 -3.025 -17.876 1.00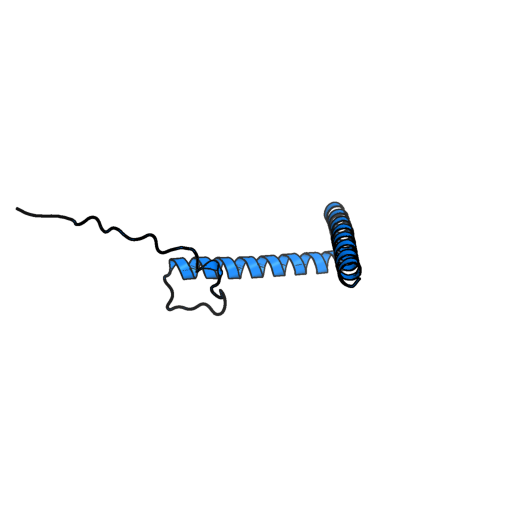 91.94 74 GLU A N 1
ATOM 567 C CA . GLU A 1 74 ? 5.452 -2.926 -18.477 1.00 91.94 74 GLU A CA 1
ATOM 568 C C . GLU A 1 74 ? 4.564 -1.977 -17.665 1.00 91.94 74 GLU A C 1
ATOM 570 O O . GLU A 1 74 ? 3.950 -1.072 -18.216 1.00 91.94 74 GLU A O 1
ATOM 575 N N . GLN A 1 75 ? 4.593 -2.098 -16.335 1.00 90.31 75 GLN A N 1
ATOM 576 C CA . GLN A 1 75 ? 3.815 -1.226 -15.459 1.00 90.31 75 GLN A CA 1
ATOM 577 C C . GLN A 1 75 ? 4.227 0.253 -15.562 1.00 90.31 75 GLN A C 1
ATOM 579 O O . GLN A 1 75 ? 3.373 1.132 -15.527 1.00 90.31 75 GLN A O 1
ATOM 584 N N . VAL A 1 76 ? 5.524 0.543 -15.707 1.00 89.69 76 VAL A N 1
ATOM 585 C CA . VAL A 1 76 ? 6.014 1.919 -15.906 1.00 89.69 76 VAL A CA 1
ATOM 586 C C . VAL A 1 76 ? 5.562 2.488 -17.253 1.00 89.69 76 VAL A C 1
ATOM 588 O O . VAL A 1 76 ? 5.237 3.673 -17.330 1.00 89.69 76 VAL A O 1
ATOM 591 N N . GLU A 1 77 ? 5.547 1.666 -18.302 1.00 91.12 77 GLU A N 1
ATOM 592 C 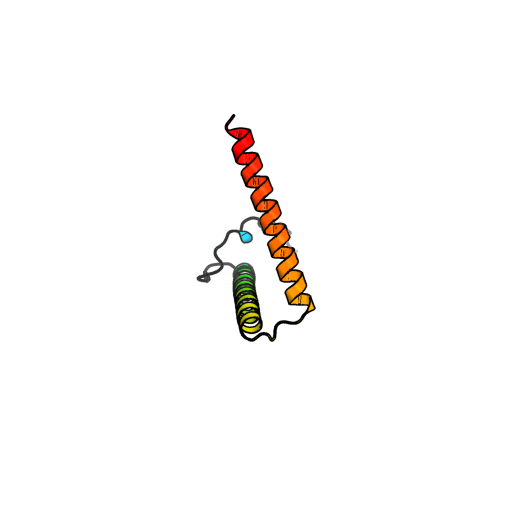CA . GLU A 1 77 ? 5.065 2.056 -19.632 1.00 91.12 77 GLU A CA 1
ATOM 593 C C . GLU A 1 77 ? 3.550 2.352 -19.589 1.00 91.12 77 GLU A C 1
ATOM 595 O O . GLU A 1 77 ? 3.130 3.435 -20.004 1.00 91.12 77 GLU A O 1
ATOM 600 N N . ASP A 1 78 ? 2.756 1.483 -18.956 1.00 91.94 78 ASP A N 1
ATOM 601 C CA . ASP A 1 78 ? 1.312 1.680 -18.754 1.00 91.94 78 ASP A CA 1
ATOM 602 C C . ASP A 1 78 ? 0.995 2.956 -17.944 1.00 91.94 78 ASP A C 1
ATOM 604 O O . ASP A 1 78 ? 0.106 3.739 -18.302 1.00 91.94 78 ASP A O 1
ATOM 608 N N . ASP A 1 79 ? 1.730 3.193 -16.850 1.00 91.94 79 ASP A N 1
ATOM 609 C CA . ASP A 1 79 ? 1.560 4.378 -16.000 1.00 91.94 79 ASP A CA 1
ATOM 610 C C . ASP A 1 79 ? 1.865 5.674 -16.775 1.00 91.94 79 ASP A C 1
ATOM 612 O O . ASP A 1 79 ? 1.179 6.692 -16.606 1.00 91.94 79 ASP A O 1
ATOM 616 N N . PHE A 1 80 ? 2.873 5.641 -17.652 1.00 92.50 80 PHE A N 1
ATOM 617 C CA . PHE A 1 80 ? 3.246 6.769 -18.503 1.00 92.50 80 PHE A CA 1
ATOM 618 C C . PHE A 1 80 ? 2.187 7.062 -19.573 1.00 92.50 80 PHE A C 1
ATOM 620 O O . PHE A 1 80 ? 1.781 8.218 -19.739 1.00 92.50 80 PHE A O 1
ATOM 627 N N . ASP A 1 81 ? 1.677 6.030 -20.243 1.00 93.75 81 ASP A N 1
ATOM 628 C CA . ASP A 1 81 ? 0.611 6.165 -21.239 1.00 93.75 81 ASP A CA 1
ATOM 629 C C . ASP A 1 81 ? -0.671 6.729 -20.615 1.00 93.75 81 ASP A C 1
ATOM 63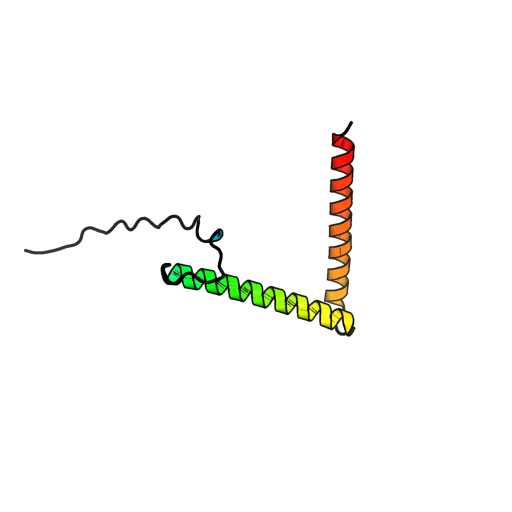1 O O . ASP A 1 81 ? -1.314 7.637 -21.160 1.00 93.75 81 ASP A O 1
ATOM 635 N N . HIS A 1 82 ? -1.020 6.258 -19.416 1.00 94.00 82 HIS A N 1
ATOM 636 C CA . HIS A 1 82 ? -2.159 6.783 -18.673 1.00 94.00 82 HIS A CA 1
ATOM 637 C C . HIS A 1 82 ? -1.961 8.255 -18.269 1.00 94.00 82 HIS A C 1
ATOM 639 O O . HIS A 1 82 ? -2.904 9.058 -18.333 1.00 94.00 82 HIS A O 1
ATOM 645 N N . TRP A 1 83 ? -0.741 8.645 -17.887 1.00 93.50 83 TRP A N 1
ATOM 646 C CA . TRP A 1 83 ? -0.402 10.042 -17.614 1.00 93.50 83 TRP A CA 1
ATOM 647 C C . TRP A 1 83 ? -0.558 10.927 -18.861 1.00 93.50 83 TRP A C 1
ATOM 649 O O . TRP A 1 83 ? -1.242 11.953 -18.785 1.00 93.50 83 TRP A O 1
ATOM 659 N N . LEU A 1 84 ? -0.034 10.507 -20.019 1.00 93.50 84 LEU A N 1
ATOM 660 C CA . LEU A 1 84 ? -0.172 11.230 -21.292 1.00 93.50 84 LEU A CA 1
ATOM 661 C C . LEU A 1 84 ? -1.637 11.432 -21.690 1.00 93.50 84 LEU A C 1
ATOM 663 O O . LEU A 1 84 ? -2.043 12.532 -22.076 1.00 93.50 84 LEU A O 1
ATOM 667 N N . ALA A 1 85 ? -2.453 10.385 -21.561 1.00 93.12 85 ALA A N 1
ATOM 668 C CA . ALA A 1 85 ? -3.879 10.460 -21.857 1.00 93.12 85 ALA A CA 1
ATOM 669 C C . ALA A 1 85 ? -4.600 11.480 -20.960 1.00 93.12 85 ALA A C 1
ATOM 671 O O . ALA A 1 85 ? -5.492 12.201 -21.417 1.00 93.12 85 ALA A O 1
ATOM 672 N N . ASN A 1 86 ? -4.216 11.563 -19.684 1.00 92.38 86 ASN A N 1
ATOM 673 C CA . ASN A 1 86 ? -4.782 12.533 -18.753 1.00 92.38 86 ASN A CA 1
ATOM 674 C C . ASN A 1 86 ? -4.319 13.962 -19.037 1.00 92.38 86 ASN A C 1
ATOM 676 O O . ASN A 1 86 ? -5.140 14.875 -18.958 1.00 92.38 86 ASN A O 1
ATOM 680 N N . GLU A 1 87 ? -3.054 14.172 -19.401 1.00 90.50 87 GLU A N 1
ATOM 681 C CA . GLU A 1 87 ? -2.566 15.490 -19.819 1.00 90.50 87 GLU A CA 1
ATOM 682 C C . GLU A 1 87 ? -3.285 15.972 -21.080 1.00 90.50 87 GLU A C 1
ATOM 684 O O . GLU A 1 87 ? -3.803 17.088 -21.096 1.00 90.50 87 GLU A O 1
ATOM 689 N N . ARG A 1 88 ? -3.453 15.109 -22.088 1.00 87.69 88 ARG A N 1
ATOM 690 C CA . ARG A 1 88 ? -4.197 15.452 -23.307 1.00 87.69 88 ARG A CA 1
ATOM 691 C C . ARG A 1 88 ? -5.634 15.888 -23.010 1.00 87.69 88 ARG A C 1
ATOM 693 O O . ARG A 1 88 ? -6.064 16.943 -23.461 1.00 87.69 88 ARG A O 1
ATOM 700 N N . LYS A 1 89 ? -6.341 15.154 -22.143 1.00 88.81 89 LYS A N 1
ATOM 701 C CA . LYS A 1 89 ? -7.692 15.530 -21.679 1.00 88.81 89 LYS A CA 1
ATOM 702 C C . LYS A 1 89 ? -7.733 16.867 -20.930 1.00 88.81 89 LYS A C 1
ATOM 704 O O . LYS A 1 89 ? -8.783 17.502 -20.899 1.00 88.81 89 LYS A O 1
ATOM 709 N N . LYS A 1 90 ? -6.648 17.273 -20.258 1.00 87.38 90 LYS A N 1
ATOM 710 C CA . LYS A 1 90 ? -6.565 18.577 -19.577 1.00 87.38 90 LYS A CA 1
ATOM 711 C C . LYS A 1 90 ? -6.321 19.725 -20.549 1.00 87.38 90 LYS A C 1
ATOM 713 O O . LYS A 1 90 ? -6.715 20.838 -20.215 1.00 87.38 90 LYS A O 1
ATOM 718 N N . PHE A 1 91 ? -5.649 19.478 -21.672 1.00 77.50 91 PHE A N 1
ATOM 719 C CA . PHE A 1 91 ? -5.474 20.461 -22.740 1.00 77.50 91 PHE A CA 1
ATOM 720 C C . PHE A 1 91 ? -6.778 20.650 -23.521 1.00 77.50 91 PHE A C 1
ATOM 722 O O . PHE A 1 91 ? -7.265 21.771 -23.583 1.00 77.50 91 PHE A O 1
ATOM 729 N N . ASP A 1 92 ? -7.427 19.562 -23.947 1.00 77.31 92 ASP A N 1
ATOM 730 C CA . ASP A 1 92 ? -8.682 19.605 -24.723 1.00 77.31 92 ASP A CA 1
ATOM 731 C C . ASP A 1 92 ? -9.878 20.234 -23.966 1.00 77.31 92 ASP A C 1
ATOM 733 O O . ASP A 1 92 ? -10.897 20.547 -24.567 1.00 77.31 92 ASP A O 1
ATOM 737 N N . LYS A 1 93 ? -9.797 20.388 -22.635 1.00 70.19 93 LYS A N 1
ATOM 738 C CA . LYS A 1 93 ? -10.829 21.039 -21.797 1.00 70.19 93 LYS A CA 1
ATOM 739 C C . LYS A 1 93 ? -10.587 22.534 -21.548 1.00 70.19 93 LYS A C 1
ATOM 741 O O . LYS A 1 93 ? -11.373 23.145 -20.825 1.00 70.19 93 LYS A O 1
ATOM 746 N N . ARG A 1 94 ? -9.458 23.082 -22.009 1.00 59.78 94 ARG A N 1
ATOM 747 C CA . ARG A 1 94 ? -9.092 24.499 -21.822 1.00 59.78 94 ARG A CA 1
ATOM 748 C C . ARG A 1 94 ? -9.388 25.372 -23.044 1.00 59.78 94 ARG A C 1
ATOM 750 O O . ARG A 1 94 ? -9.323 26.589 -22.886 1.00 59.78 94 ARG A O 1
ATOM 757 N N . ASP A 1 95 ? -9.715 24.760 -24.179 1.00 51.75 95 ASP A N 1
ATOM 758 C CA . ASP A 1 95 ? -10.272 25.403 -25.378 1.00 51.75 95 ASP A CA 1
ATOM 759 C C . ASP A 1 95 ? -11.810 25.312 -25.371 1.00 51.75 95 ASP A C 1
ATOM 761 O O . ASP A 1 95 ? -12.459 26.229 -25.926 1.00 51.75 95 ASP A O 1
#

Foldseek 3Di:
DDDDDDPPPPDPPPPPCLVVDALPPQDPVDDPVSVVVSVVVVVVVVVVVVVVVVQVVCVVVVNDDPVVVVVVVVVVVVVVVVVVVVVVVVVVVVD

Solvent-accessible surface area (backbone atoms only — not comparable to full-atom values): 5867 Å² total; per-resid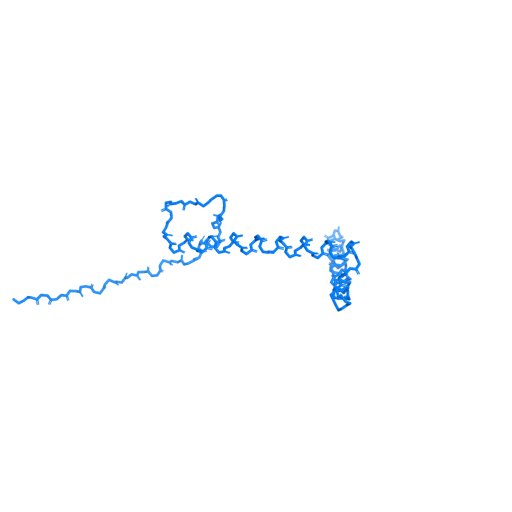ue (Å²): 139,80,89,80,77,84,79,78,79,71,72,78,70,78,75,81,56,66,82,77,51,72,44,72,80,73,64,82,87,51,58,69,71,58,44,53,53,28,50,51,51,48,51,51,53,53,49,52,52,48,51,52,52,48,50,53,51,26,55,76,66,71,65,52,54,71,69,58,56,51,52,53,49,53,51,53,52,52,54,49,54,53,49,52,56,52,52,52,57,58,54,72,70,74,115

Mean predicted aligned error: 11.95 Å

Sequence (95 aa):
MGEMGGRGGGKRGEIGDIEKLKFYPLDTSLPQVVQLKLRAKEINLLIENLQKSLVIKMSSSMTLPAGERIRLREQVEDDFDHWLANERKKFDKRD

pLDDT: mean 81.67, std 18.57, range [36.31, 97.56]

Organism: NCBI:txid1802740

Secondary structure (DSSP, 8-state):
--------------GGGGGGS--SS--TTS-HHHHHHHHHHHHHHHHHHHHHHHHHHHHHTT-S-HHHHHHHHHHHHHHHHHHHHHHHHHHTT--

Radius of gyration: 24.28 Å; Cα contacts (8 Å, |Δi|>4): 20; chains: 1; bounding box: 66×47×59 Å